Protein AF-A0AAD9KX56-F1 (afdb_monomer_lite)

pLDDT: mean 76.67, std 20.37, range [40.91, 98.06]

Organism: Ridgeia piscesae (NCBI:txid27915)

Structure (mmCIF, N/CA/C/O backbone):
data_AF-A0AAD9KX56-F1
#
_entry.id   AF-A0AAD9KX56-F1
#
loop_
_atom_site.group_PDB
_atom_site.id
_atom_site.type_symbol
_atom_site.label_atom_id
_atom_site.label_alt_id
_atom_site.label_comp_id
_atom_site.label_asym_id
_atom_site.label_entity_id
_atom_site.label_seq_id
_atom_site.pdbx_PDB_ins_code
_atom_site.Cartn_x
_atom_site.Cartn_y
_atom_site.Cartn_z
_atom_site.occupancy
_atom_site.B_iso_or_equiv
_atom_site.auth_seq_id
_atom_site.auth_comp_id
_atom_site.auth_asym_id
_atom_site.auth_atom_id
_atom_site.pdbx_PDB_model_num
ATOM 1 N N . MET A 1 1 ? 32.926 2.736 -51.216 1.00 52.38 1 MET A N 1
ATOM 2 C CA . MET A 1 1 ? 33.116 2.347 -49.802 1.00 52.38 1 MET A CA 1
ATOM 3 C C . MET A 1 1 ? 31.754 2.333 -49.120 1.00 52.38 1 MET A C 1
ATOM 5 O O . MET A 1 1 ? 31.165 3.404 -49.029 1.00 52.38 1 MET A O 1
ATOM 9 N N . PRO A 1 2 ? 31.190 1.174 -48.734 1.00 56.50 2 PRO A N 1
ATOM 10 C CA . PRO A 1 2 ? 29.895 1.136 -48.062 1.00 56.50 2 PRO A CA 1
ATOM 11 C C . PRO A 1 2 ? 30.052 1.434 -46.561 1.00 56.50 2 PRO A C 1
ATOM 13 O O . PRO A 1 2 ? 30.910 0.870 -45.886 1.00 56.50 2 PRO A O 1
ATOM 16 N N . TRP A 1 3 ? 29.219 2.343 -46.052 1.00 62.00 3 TRP A N 1
ATOM 17 C CA . TRP A 1 3 ? 29.135 2.721 -44.641 1.00 62.00 3 TRP A CA 1
ATOM 18 C C . TRP A 1 3 ? 28.472 1.603 -43.829 1.00 62.00 3 TRP A C 1
ATOM 20 O O . TRP A 1 3 ? 27.269 1.358 -43.952 1.00 62.00 3 TRP A O 1
ATOM 30 N N . VAL A 1 4 ? 29.251 0.925 -42.989 1.00 71.44 4 VAL A N 1
ATOM 31 C CA . VAL A 1 4 ? 28.757 -0.122 -42.089 1.00 71.44 4 VAL A CA 1
ATOM 32 C C . VAL A 1 4 ? 28.304 0.545 -40.789 1.00 71.44 4 VAL A C 1
ATOM 34 O O . VAL A 1 4 ? 29.121 1.082 -40.042 1.00 71.44 4 VAL A O 1
ATOM 37 N N . LYS A 1 5 ? 26.992 0.558 -40.519 1.00 68.56 5 LYS A N 1
ATOM 38 C CA . LYS A 1 5 ? 26.464 1.018 -39.223 1.00 68.56 5 LYS A CA 1
ATOM 39 C C . LYS A 1 5 ? 26.951 0.049 -38.131 1.00 68.56 5 LYS A C 1
ATOM 41 O O . LYS A 1 5 ? 26.768 -1.156 -38.303 1.00 68.56 5 LYS A O 1
ATOM 46 N N . PRO A 1 6 ? 27.555 0.528 -37.030 1.00 69.38 6 PRO A N 1
ATOM 47 C CA . PRO A 1 6 ? 28.011 -0.354 -35.964 1.00 69.38 6 PRO A CA 1
ATOM 48 C C . PRO A 1 6 ? 26.820 -1.040 -35.269 1.00 69.38 6 PRO A C 1
ATOM 50 O O . PRO A 1 6 ? 25.740 -0.444 -35.180 1.00 69.38 6 PRO A O 1
ATOM 53 N N . PRO A 1 7 ? 26.998 -2.278 -34.772 1.00 62.84 7 PRO A N 1
ATOM 54 C CA . PRO A 1 7 ? 25.952 -3.017 -34.078 1.00 62.84 7 PRO A CA 1
ATOM 55 C C . PRO A 1 7 ? 25.501 -2.254 -32.829 1.00 62.84 7 PRO A C 1
ATOM 57 O O . PRO A 1 7 ? 26.315 -1.726 -32.067 1.00 62.84 7 PRO A O 1
ATOM 60 N N . MET A 1 8 ? 24.182 -2.171 -32.658 1.00 61.62 8 MET A N 1
ATOM 61 C CA . MET A 1 8 ? 23.521 -1.552 -31.512 1.00 61.62 8 MET A CA 1
ATOM 62 C C . MET A 1 8 ? 24.023 -2.225 -30.232 1.00 61.62 8 MET A C 1
ATOM 64 O O . MET A 1 8 ? 23.721 -3.387 -29.981 1.00 61.62 8 MET A O 1
ATOM 68 N N . LYS A 1 9 ? 24.843 -1.498 -29.466 1.00 57.81 9 LYS A N 1
ATOM 69 C CA . LYS A 1 9 ? 25.384 -1.947 -28.182 1.00 57.81 9 LYS A CA 1
ATOM 70 C C . LYS A 1 9 ? 24.227 -2.321 -27.260 1.00 57.81 9 LYS A C 1
ATOM 72 O O . LYS A 1 9 ? 23.270 -1.555 -27.141 1.00 57.81 9 LYS A O 1
ATOM 77 N N . ASP A 1 10 ? 24.356 -3.487 -26.636 1.00 63.50 10 ASP A N 1
ATOM 78 C CA . ASP A 1 10 ? 23.447 -4.054 -25.648 1.00 63.50 10 ASP A CA 1
ATOM 79 C C . ASP A 1 10 ? 22.862 -3.003 -24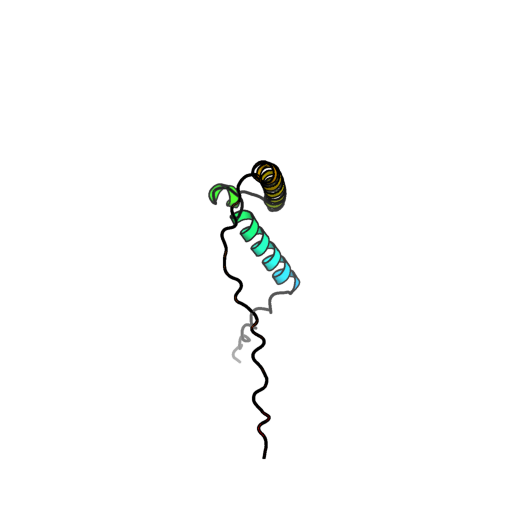.693 1.00 63.50 10 ASP A C 1
ATOM 81 O O . ASP A 1 10 ? 23.567 -2.058 -24.311 1.00 63.50 10 ASP A O 1
ATOM 85 N N . PRO A 1 11 ? 21.593 -3.161 -24.264 1.00 64.56 11 PRO A N 1
ATOM 86 C CA . PRO A 1 11 ? 20.976 -2.242 -23.321 1.00 64.56 11 PRO A CA 1
ATOM 87 C C . PRO A 1 11 ? 21.902 -2.068 -22.109 1.00 64.56 11 PRO A C 1
ATOM 89 O O . PRO A 1 11 ? 22.333 -3.065 -21.518 1.00 64.56 11 PRO A O 1
ATOM 92 N N . PRO A 1 12 ? 22.245 -0.823 -21.727 1.00 65.38 12 PRO A N 1
ATOM 93 C CA . PRO A 1 12 ? 23.156 -0.589 -20.622 1.00 65.38 12 PRO A CA 1
ATOM 94 C C . PRO A 1 12 ? 22.602 -1.287 -19.382 1.00 65.38 12 PRO A C 1
ATOM 96 O O . PRO A 1 12 ? 21.444 -1.077 -19.010 1.00 65.38 12 PRO A O 1
ATOM 99 N N . LYS A 1 13 ? 23.425 -2.148 -18.762 1.00 69.38 13 LYS A N 1
ATOM 100 C CA . LYS A 1 13 ? 23.130 -2.804 -17.479 1.00 69.38 13 LYS A CA 1
ATOM 101 C C . LYS A 1 13 ? 22.471 -1.774 -16.559 1.00 69.38 13 LYS A C 1
ATOM 103 O O . LYS A 1 13 ? 23.099 -0.783 -16.202 1.00 69.38 13 LYS A O 1
ATOM 108 N N . SER A 1 14 ? 21.187 -1.993 -16.248 1.00 72.44 14 SER A N 1
ATOM 109 C CA . SER A 1 14 ? 20.360 -1.053 -15.479 1.00 72.44 14 SER A CA 1
ATOM 110 C C . SER A 1 14 ? 21.128 -0.537 -14.259 1.00 72.44 14 SER A C 1
ATOM 112 O O . SER A 1 14 ? 21.599 -1.343 -13.451 1.00 72.44 14 SER A O 1
ATOM 114 N N . ASN A 1 15 ? 21.269 0.789 -14.165 1.00 88.44 15 ASN A N 1
ATOM 115 C CA . ASN A 1 15 ? 22.017 1.498 -13.127 1.00 88.44 15 ASN A CA 1
ATOM 116 C C . ASN A 1 15 ? 21.617 0.995 -11.719 1.00 88.44 15 ASN A C 1
ATOM 118 O O . ASN A 1 15 ? 20.415 0.908 -11.444 1.00 88.44 15 ASN A O 1
ATOM 122 N N . PRO A 1 16 ? 22.557 0.692 -10.800 1.00 89.38 16 PRO A N 1
ATOM 123 C CA . PRO A 1 16 ? 22.240 0.252 -9.435 1.00 89.38 16 PRO A CA 1
ATOM 124 C C . PRO A 1 16 ? 21.224 1.149 -8.712 1.00 89.38 16 PRO A C 1
ATOM 126 O O . PRO A 1 16 ? 20.325 0.635 -8.048 1.00 89.38 16 PRO A O 1
ATOM 129 N N . SER A 1 17 ? 21.291 2.471 -8.908 1.00 93.12 17 SER A N 1
ATOM 130 C CA . SER A 1 17 ? 20.306 3.411 -8.350 1.00 93.12 17 SER A CA 1
ATOM 131 C C . SER A 1 17 ? 18.890 3.181 -8.904 1.00 93.12 17 SER A C 1
ATOM 133 O O . SER A 1 17 ? 17.919 3.159 -8.145 1.00 93.12 17 SER A O 1
ATOM 135 N N . LYS A 1 18 ? 18.758 2.913 -10.212 1.00 91.69 18 LYS A N 1
ATOM 136 C CA . LYS A 1 18 ? 17.468 2.577 -10.837 1.00 91.69 18 LYS A CA 1
ATOM 137 C C . LYS A 1 18 ? 16.896 1.291 -10.239 1.00 91.69 18 LYS A C 1
ATOM 139 O O . LYS A 1 18 ? 15.753 1.294 -9.792 1.00 91.69 18 LYS A O 1
ATOM 144 N N . ARG A 1 19 ? 17.717 0.240 -10.131 1.00 94.62 19 ARG A N 1
ATOM 145 C CA . ARG A 1 19 ? 17.312 -1.037 -9.517 1.00 94.62 19 ARG A CA 1
ATOM 146 C C . ARG A 1 19 ? 16.881 -0.881 -8.060 1.00 94.62 19 ARG A C 1
ATOM 148 O O . ARG A 1 19 ? 16.007 -1.608 -7.604 1.00 94.62 19 ARG A O 1
ATOM 155 N N . HIS A 1 20 ? 17.506 0.023 -7.308 1.00 96.50 20 HIS A N 1
ATOM 156 C CA . HIS A 1 20 ? 17.110 0.292 -5.928 1.00 96.50 20 HIS A CA 1
ATOM 157 C C . HIS A 1 20 ? 15.716 0.926 -5.860 1.00 96.50 20 HIS A C 1
ATOM 159 O O . HIS A 1 20 ? 14.866 0.452 -5.109 1.00 96.50 20 HIS A O 1
ATOM 165 N N . ARG A 1 21 ? 15.450 1.939 -6.696 1.00 96.06 21 ARG A N 1
ATOM 166 C CA . ARG A 1 21 ? 14.120 2.561 -6.785 1.00 96.06 21 ARG A CA 1
ATOM 167 C C . ARG A 1 21 ? 13.048 1.568 -7.225 1.00 96.06 21 ARG A C 1
ATOM 169 O O . ARG A 1 21 ? 11.955 1.595 -6.676 1.00 96.06 21 ARG A O 1
ATOM 176 N N . GLU A 1 22 ? 13.357 0.694 -8.182 1.00 95.19 22 GLU A N 1
ATOM 177 C CA . GLU A 1 22 ? 12.442 -0.364 -8.630 1.00 95.19 22 GLU A CA 1
ATOM 178 C C . GLU A 1 22 ? 12.080 -1.315 -7.486 1.00 95.19 22 GLU A C 1
ATOM 180 O O . GLU A 1 22 ? 10.896 -1.553 -7.269 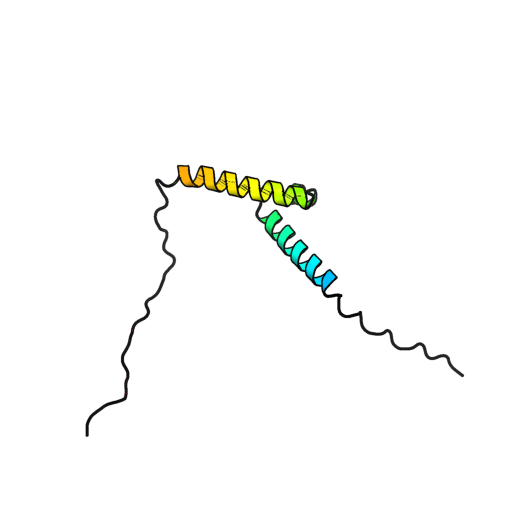1.00 95.19 22 GLU A O 1
ATOM 185 N N . ARG A 1 23 ? 13.065 -1.764 -6.693 1.00 96.81 23 ARG A N 1
ATOM 186 C CA . ARG A 1 23 ? 12.806 -2.584 -5.497 1.00 96.81 23 ARG A CA 1
ATOM 187 C C . ARG A 1 23 ? 11.946 -1.854 -4.465 1.00 96.81 23 ARG A C 1
ATOM 189 O O . ARG A 1 23 ? 10.994 -2.421 -3.953 1.00 96.81 23 ARG A O 1
ATOM 196 N N . LEU A 1 24 ? 12.243 -0.587 -4.172 1.00 97.00 24 LEU A N 1
ATOM 197 C CA . LEU A 1 24 ? 11.420 0.193 -3.239 1.00 97.00 24 LEU A CA 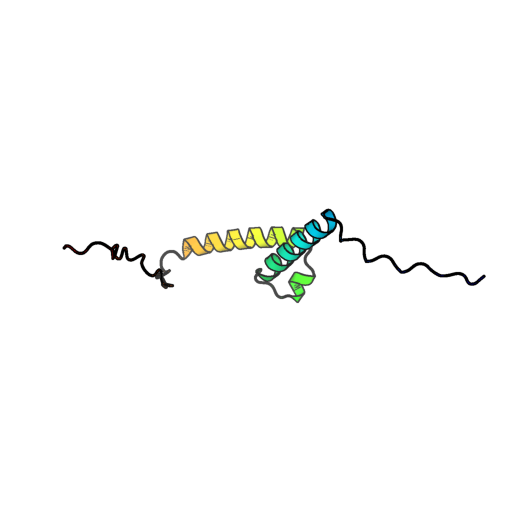1
ATOM 198 C C . LEU A 1 24 ? 9.978 0.353 -3.734 1.00 97.00 24 LEU A C 1
ATOM 200 O O . LEU A 1 24 ? 9.045 0.320 -2.939 1.00 97.00 24 LEU A O 1
ATOM 204 N N . ASN A 1 25 ? 9.787 0.534 -5.041 1.00 96.50 25 ASN A N 1
ATOM 205 C CA . ASN A 1 25 ? 8.457 0.657 -5.624 1.00 96.50 25 ASN A CA 1
ATOM 206 C C . ASN A 1 25 ? 7.688 -0.664 -5.559 1.00 96.50 25 ASN A C 1
ATOM 208 O O . ASN A 1 25 ? 6.542 -0.631 -5.132 1.00 96.50 25 ASN A O 1
ATOM 212 N N . SER A 1 26 ? 8.315 -1.801 -5.880 1.00 97.00 26 SER A N 1
ATOM 213 C CA . SER A 1 26 ? 7.645 -3.104 -5.793 1.00 97.00 26 SER A CA 1
ATOM 214 C C . SER A 1 26 ? 7.199 -3.432 -4.370 1.00 97.00 26 SER A C 1
ATOM 216 O O . SER A 1 26 ? 6.096 -3.933 -4.175 1.00 97.00 26 SER A O 1
ATOM 218 N N . GLU A 1 27 ? 8.021 -3.104 -3.370 1.00 97.75 27 GLU A N 1
ATOM 219 C CA . GLU A 1 27 ? 7.646 -3.268 -1.961 1.00 97.75 27 GLU A CA 1
ATOM 220 C C . GLU A 1 27 ? 6.497 -2.331 -1.563 1.00 97.75 27 GLU A C 1
ATOM 222 O O . GLU A 1 27 ? 5.588 -2.736 -0.841 1.00 97.75 27 GLU A O 1
ATOM 227 N N . LEU A 1 28 ? 6.492 -1.087 -2.058 1.00 97.12 28 LEU A N 1
ATOM 228 C CA . LEU A 1 28 ? 5.384 -0.154 -1.830 1.00 97.12 28 LEU A CA 1
ATOM 229 C C . LEU A 1 28 ? 4.079 -0.628 -2.479 1.00 97.12 28 LEU A C 1
ATOM 231 O O . LEU A 1 28 ? 3.028 -0.521 -1.851 1.00 97.12 28 LEU A O 1
ATOM 235 N N . ASP A 1 29 ? 4.137 -1.161 -3.697 1.00 95.88 29 ASP A N 1
ATOM 236 C CA . ASP A 1 29 ? 2.969 -1.696 -4.403 1.00 95.88 29 ASP A CA 1
ATOM 237 C C . ASP A 1 29 ? 2.435 -2.956 -3.703 1.00 95.88 29 ASP A C 1
ATOM 239 O O . ASP A 1 29 ? 1.224 -3.110 -3.512 1.00 95.88 29 ASP A O 1
ATOM 243 N N . HIS A 1 30 ? 3.332 -3.827 -3.226 1.00 96.50 30 HIS A N 1
ATOM 244 C CA . HIS A 1 30 ? 2.955 -4.971 -2.399 1.00 96.50 30 HIS A CA 1
ATOM 245 C C . HIS A 1 30 ? 2.286 -4.522 -1.094 1.00 96.50 30 HIS A C 1
ATOM 247 O O . HIS A 1 30 ? 1.208 -5.007 -0.757 1.00 96.50 30 HIS A O 1
ATOM 253 N N . LEU A 1 31 ? 2.865 -3.540 -0.395 1.00 97.06 31 LEU A N 1
ATOM 254 C CA . LEU A 1 31 ? 2.288 -2.975 0.824 1.00 97.06 31 LEU A CA 1
ATOM 255 C C . LEU A 1 31 ? 0.896 -2.381 0.579 1.00 97.06 31 LEU A C 1
ATOM 257 O O . LEU A 1 31 ? -0.012 -2.603 1.378 1.00 97.06 31 LEU A O 1
ATOM 261 N N . ALA A 1 32 ? 0.716 -1.647 -0.520 1.00 96.69 32 ALA A N 1
ATOM 262 C CA . ALA A 1 32 ? -0.568 -1.062 -0.879 1.00 96.69 32 ALA A CA 1
ATOM 263 C C . ALA A 1 32 ? -1.636 -2.139 -1.122 1.00 96.69 32 ALA A C 1
ATOM 265 O O . ALA A 1 32 ? -2.770 -1.983 -0.678 1.00 96.69 32 ALA A O 1
ATOM 266 N N . SER A 1 33 ? -1.247 -3.261 -1.734 1.00 95.38 33 SER A N 1
ATOM 267 C CA . SER A 1 33 ? -2.117 -4.419 -1.989 1.00 95.38 33 SER A CA 1
ATOM 268 C C . SER A 1 33 ? -2.595 -5.124 -0.710 1.00 95.38 33 SER A C 1
ATOM 270 O O . SER A 1 33 ? -3.593 -5.838 -0.739 1.00 95.38 33 SER A O 1
ATOM 272 N N . LEU A 1 34 ? -1.897 -4.938 0.417 1.00 95.25 34 LEU A N 1
ATOM 273 C CA . LEU A 1 34 ? -2.286 -5.478 1.727 1.00 95.25 34 LEU A CA 1
ATOM 274 C C . LEU A 1 34 ? -3.270 -4.573 2.486 1.00 95.25 34 LEU A C 1
ATOM 276 O O . LEU A 1 34 ? -3.798 -4.982 3.526 1.00 95.25 34 LEU A O 1
ATOM 280 N N . LEU A 1 35 ? -3.483 -3.337 2.024 1.00 95.06 35 LEU A N 1
ATOM 281 C CA . LEU A 1 35 ? -4.446 -2.430 2.639 1.00 95.06 35 LEU A CA 1
ATOM 282 C C . LEU A 1 35 ? -5.882 -2.888 2.340 1.00 95.06 35 LEU A C 1
ATOM 284 O O . LEU A 1 35 ? -6.145 -3.412 1.261 1.00 95.06 35 LEU A O 1
ATOM 288 N N . PRO A 1 36 ? -6.838 -2.655 3.258 1.00 93.69 36 PRO A N 1
ATOM 289 C CA . PRO A 1 36 ? -8.243 -3.006 3.061 1.00 93.69 36 PRO A CA 1
ATOM 290 C C . PRO A 1 36 ? -8.956 -1.998 2.135 1.00 93.69 36 PRO A C 1
ATOM 292 O O . PRO A 1 36 ? -9.921 -1.351 2.537 1.00 93.69 36 PRO A O 1
ATOM 295 N N . PHE A 1 37 ? -8.457 -1.833 0.907 1.00 94.25 37 PHE A N 1
ATOM 296 C CA . PHE A 1 37 ? -9.023 -0.963 -0.123 1.00 94.25 37 PHE A CA 1
ATOM 297 C C . PHE A 1 37 ? -9.064 -1.673 -1.479 1.00 94.25 37 PHE A C 1
ATOM 299 O O . PHE A 1 37 ? -8.221 -2.508 -1.796 1.00 94.25 37 PHE A O 1
ATOM 306 N N . GLU A 1 38 ? -10.031 -1.289 -2.305 1.00 94.00 38 GLU A N 1
ATOM 307 C CA . GLU A 1 38 ? -10.131 -1.745 -3.690 1.00 94.00 38 GLU A CA 1
ATOM 308 C C . GLU A 1 38 ? -8.952 -1.248 -4.541 1.00 94.00 38 GLU A C 1
ATOM 310 O O . GLU A 1 38 ? -8.423 -0.149 -4.327 1.00 94.00 38 GLU A O 1
ATOM 315 N N . GLN A 1 39 ? -8.577 -2.013 -5.573 1.00 93.25 39 GLN A N 1
ATOM 316 C CA . GLN A 1 39 ? -7.462 -1.647 -6.459 1.00 93.25 39 GLN A CA 1
ATOM 317 C C . GLN A 1 39 ? -7.686 -0.300 -7.162 1.00 93.25 39 GLN A C 1
ATOM 319 O O . GLN A 1 39 ? -6.731 0.441 -7.380 1.00 93.25 39 GLN A O 1
ATOM 324 N N . SER A 1 40 ? -8.942 0.058 -7.449 1.00 94.38 40 SER A N 1
ATOM 325 C CA . SER A 1 40 ? -9.320 1.344 -8.056 1.00 94.38 40 SER A CA 1
ATOM 326 C C . SER A 1 40 ? -9.041 2.561 -7.163 1.00 94.38 40 SER A C 1
ATOM 328 O O . SER A 1 40 ? -8.899 3.682 -7.661 1.00 94.38 40 SER A O 1
ATOM 330 N N . VAL A 1 41 ? -8.984 2.353 -5.845 1.00 94.69 41 VAL A N 1
ATOM 331 C CA . VAL A 1 41 ? -8.598 3.368 -4.860 1.00 94.69 41 VAL A CA 1
ATOM 332 C C . VAL A 1 41 ? -7.084 3.376 -4.726 1.00 94.69 41 VAL A C 1
ATOM 334 O O . VAL A 1 41 ? -6.475 4.436 -4.838 1.00 94.69 41 VAL A O 1
ATOM 337 N N . ILE A 1 42 ? -6.475 2.196 -4.560 1.00 94.50 42 ILE A N 1
ATOM 338 C CA . ILE A 1 42 ? -5.024 2.035 -4.406 1.00 94.50 42 ILE A CA 1
ATOM 339 C C . ILE A 1 42 ? -4.262 2.670 -5.576 1.00 94.50 42 ILE A C 1
ATOM 341 O O . ILE A 1 42 ? -3.299 3.396 -5.348 1.00 94.50 42 ILE A O 1
ATOM 345 N N . SER A 1 43 ? -4.732 2.487 -6.813 1.00 94.31 43 SER A N 1
ATOM 346 C CA . SER A 1 43 ? -4.090 3.035 -8.016 1.00 94.31 43 SER A CA 1
ATOM 347 C C . SER A 1 43 ? -4.055 4.568 -8.072 1.00 94.31 43 SER A C 1
ATOM 349 O O . SER A 1 43 ? -3.341 5.129 -8.898 1.00 94.31 43 SER A O 1
ATOM 351 N N . LYS A 1 44 ? -4.850 5.254 -7.239 1.00 95.56 44 LYS A N 1
ATOM 352 C CA . LYS A 1 44 ? -4.925 6.722 -7.156 1.00 95.56 44 LYS A CA 1
ATOM 353 C C . LYS A 1 44 ? -4.129 7.287 -5.979 1.00 95.56 44 LYS A C 1
ATOM 355 O O . LYS A 1 44 ? -4.036 8.505 -5.848 1.00 95.56 44 LYS A O 1
ATOM 360 N N . LEU A 1 45 ? -3.595 6.430 -5.109 1.00 95.88 45 LEU A N 1
ATOM 361 C CA . LEU A 1 45 ? -2.846 6.857 -3.937 1.00 95.88 45 LEU A CA 1
ATOM 362 C C . LEU A 1 45 ? -1.406 7.190 -4.313 1.00 95.88 45 LEU A C 1
ATOM 364 O O . LEU A 1 45 ? -0.716 6.434 -4.994 1.00 95.88 45 LEU A O 1
ATOM 368 N N . ASP A 1 46 ? -0.922 8.315 -3.802 1.00 96.88 46 ASP A N 1
ATOM 369 C CA . ASP A 1 46 ? 0.499 8.615 -3.828 1.00 96.88 46 ASP A CA 1
ATOM 370 C C . ASP A 1 46 ? 1.265 7.773 -2.786 1.00 96.88 46 ASP A C 1
ATOM 372 O O . ASP A 1 46 ? 0.706 7.214 -1.836 1.00 96.88 46 ASP A O 1
ATOM 376 N N . LYS A 1 47 ? 2.590 7.704 -2.948 1.00 94.88 47 LYS A N 1
ATOM 377 C CA . LYS A 1 47 ? 3.474 6.891 -2.096 1.00 94.88 47 LYS A CA 1
ATOM 378 C C . LYS A 1 47 ? 3.417 7.288 -0.620 1.00 94.88 47 LYS A C 1
ATOM 380 O O . LYS A 1 47 ? 3.521 6.422 0.247 1.00 94.88 47 LYS A O 1
ATOM 385 N N . LEU A 1 48 ? 3.268 8.580 -0.324 1.00 97.75 48 LEU A N 1
ATOM 386 C CA . LEU A 1 48 ? 3.200 9.060 1.052 1.00 97.75 48 LEU A CA 1
ATOM 387 C C . LEU A 1 48 ? 1.867 8.659 1.685 1.00 97.75 48 LEU A C 1
ATOM 389 O O . LEU A 1 48 ? 1.846 8.185 2.821 1.00 97.75 48 LEU A O 1
ATOM 393 N N . SER A 1 49 ? 0.769 8.788 0.946 1.00 97.56 49 SER A N 1
ATOM 394 C CA . SER A 1 49 ? -0.552 8.337 1.376 1.00 97.56 49 SER A CA 1
ATOM 395 C C . SER A 1 49 ? -0.580 6.835 1.662 1.00 97.56 49 SER A C 1
ATOM 397 O O . SER A 1 49 ? -1.068 6.447 2.724 1.00 97.56 49 SER A O 1
ATOM 399 N N . ILE A 1 50 ? 0.027 5.997 0.809 1.00 96.75 50 ILE A N 1
ATOM 400 C CA . ILE A 1 50 ? 0.176 4.548 1.059 1.00 96.75 50 ILE A CA 1
ATOM 401 C C . ILE A 1 50 ? 0.863 4.297 2.410 1.00 96.75 50 ILE A C 1
ATOM 403 O O . ILE A 1 50 ? 0.341 3.550 3.238 1.00 96.75 50 ILE A O 1
ATOM 407 N N . LEU A 1 51 ? 1.992 4.963 2.679 1.00 98.06 51 LEU A N 1
ATOM 408 C CA . LEU A 1 51 ? 2.729 4.810 3.939 1.00 98.06 51 LEU A CA 1
ATOM 409 C C . LEU A 1 51 ? 1.904 5.251 5.155 1.00 98.06 51 LEU A C 1
ATOM 411 O O . LEU A 1 51 ? 1.853 4.548 6.167 1.00 98.06 51 LEU A O 1
ATOM 415 N N . ARG A 1 52 ? 1.225 6.400 5.064 1.00 97.81 52 ARG A N 1
ATOM 416 C CA . ARG A 1 52 ? 0.391 6.928 6.156 1.00 97.81 52 ARG A CA 1
ATOM 417 C C . ARG A 1 52 ? -0.773 5.995 6.472 1.00 97.81 52 ARG A C 1
ATOM 419 O O . ARG A 1 52 ? -1.050 5.751 7.650 1.00 97.81 52 ARG A O 1
ATOM 426 N N . LEU A 1 53 ? -1.430 5.460 5.446 1.00 97.50 53 LEU A N 1
ATOM 427 C CA . LEU A 1 53 ? -2.536 4.519 5.596 1.00 97.50 53 LEU A CA 1
ATOM 428 C C . LEU A 1 53 ? -2.060 3.179 6.156 1.00 97.50 53 LEU A C 1
ATOM 430 O O . LEU A 1 53 ? -2.679 2.684 7.092 1.00 97.50 53 LEU A O 1
ATOM 434 N N . ALA A 1 54 ? -0.935 2.637 5.683 1.00 97.06 54 ALA A N 1
ATOM 435 C CA . ALA A 1 54 ? -0.364 1.393 6.198 1.00 97.06 54 ALA A CA 1
ATOM 436 C C . ALA A 1 54 ? -0.017 1.475 7.687 1.00 97.06 54 ALA A C 1
ATOM 438 O O . ALA A 1 54 ? -0.437 0.624 8.473 1.00 97.06 54 ALA A O 1
ATOM 439 N N . VAL A 1 55 ? 0.679 2.535 8.106 1.00 97.00 55 VAL A N 1
ATOM 440 C CA . VAL A 1 55 ? 1.006 2.751 9.524 1.00 97.00 55 VAL A CA 1
ATOM 441 C C . VAL A 1 55 ? -0.266 2.910 10.358 1.00 97.00 55 VAL A C 1
ATOM 443 O O . VAL A 1 55 ? -0.371 2.360 11.454 1.00 97.00 55 VAL A O 1
ATOM 446 N N . SER A 1 56 ? -1.257 3.641 9.849 1.00 96.56 56 SER A N 1
ATOM 447 C CA . SER A 1 56 ? -2.535 3.823 10.544 1.00 96.56 56 SER A CA 1
ATOM 448 C C . SER A 1 56 ? -3.310 2.509 10.657 1.00 96.56 56 SER A C 1
ATOM 450 O O . SER A 1 56 ? -3.789 2.186 11.739 1.00 96.56 56 SER A O 1
ATOM 452 N N . TYR A 1 57 ? -3.343 1.703 9.597 1.00 95.56 57 TYR A N 1
ATOM 453 C CA . TYR A 1 57 ? -3.968 0.385 9.586 1.00 95.56 57 TYR A CA 1
ATOM 454 C C . TYR A 1 57 ? -3.313 -0.568 10.586 1.00 95.56 57 TYR A C 1
ATOM 456 O O . TYR A 1 57 ? -4.021 -1.192 11.368 1.00 95.56 57 TYR A O 1
ATOM 464 N N . LEU A 1 58 ? -1.979 -0.653 10.626 1.00 94.12 58 LEU A N 1
ATOM 465 C CA . LEU A 1 58 ? -1.270 -1.513 11.580 1.00 94.12 58 LEU A CA 1
ATOM 466 C C . LEU A 1 58 ? -1.522 -1.098 13.031 1.00 94.12 58 LEU A C 1
ATOM 468 O O . LEU A 1 58 ? -1.753 -1.959 13.880 1.00 94.12 58 LEU A O 1
ATOM 472 N N . ARG A 1 59 ? -1.533 0.212 13.309 1.00 93.19 59 ARG A N 1
ATOM 473 C CA . ARG A 1 59 ? -1.885 0.742 14.631 1.00 93.19 59 ARG A CA 1
ATOM 474 C C . ARG A 1 59 ? -3.293 0.317 15.021 1.00 93.19 59 ARG A C 1
ATOM 476 O O . ARG A 1 59 ? -3.465 -0.361 16.028 1.00 93.19 59 ARG A O 1
ATOM 483 N N . THR A 1 60 ? -4.281 0.629 14.191 1.00 91.62 60 THR A N 1
ATOM 484 C CA . THR A 1 60 ? -5.688 0.285 14.425 1.00 91.62 60 THR A CA 1
ATOM 485 C C . THR A 1 60 ? -5.899 -1.228 14.559 1.00 91.62 60 THR A C 1
ATOM 487 O O . THR A 1 60 ? -6.573 -1.680 15.483 1.00 91.62 60 THR A O 1
ATOM 490 N N . LYS A 1 61 ? -5.250 -2.031 13.707 1.00 89.38 61 LYS A N 1
ATOM 491 C CA . LYS A 1 61 ? -5.258 -3.498 13.774 1.00 89.38 61 LYS A CA 1
ATOM 492 C C . LYS A 1 61 ? -4.700 -4.006 15.102 1.00 89.38 61 LYS A C 1
ATOM 494 O O . LYS A 1 61 ? -5.282 -4.918 15.677 1.00 89.38 61 LYS A O 1
ATOM 499 N N . SER A 1 62 ? -3.617 -3.411 15.601 1.00 89.44 62 SER A N 1
ATOM 500 C CA . SER A 1 62 ? -3.036 -3.750 1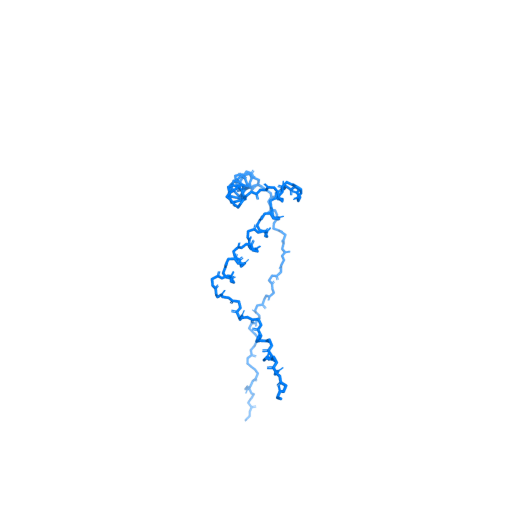6.905 1.00 89.44 62 SER A CA 1
ATOM 501 C C . SER A 1 62 ? -3.974 -3.381 18.061 1.00 89.44 62 SER A C 1
ATOM 503 O O . SER A 1 62 ? -4.272 -4.233 18.901 1.00 89.44 62 SER A O 1
ATOM 505 N N . TYR A 1 63 ? -4.536 -2.164 18.060 1.00 85.69 63 TYR A N 1
ATOM 506 C CA . TYR A 1 63 ? -5.464 -1.701 19.102 1.00 85.69 63 TYR A CA 1
ATOM 507 C C . TYR A 1 63 ? -6.685 -2.623 19.250 1.00 85.69 63 TYR A C 1
ATOM 509 O O . TYR A 1 63 ? -7.018 -3.040 20.360 1.00 85.69 63 TYR A O 1
ATOM 517 N N . PHE A 1 64 ? -7.314 -3.020 18.141 1.00 80.00 64 PHE A N 1
ATOM 518 C CA . PHE A 1 64 ? -8.468 -3.926 18.175 1.00 80.00 64 PHE A CA 1
ATOM 519 C C . PHE A 1 64 ? -8.104 -5.401 18.385 1.00 80.00 64 PHE A C 1
ATOM 521 O O . PHE A 1 64 ? -8.968 -6.201 18.750 1.00 80.00 64 PHE A O 1
ATOM 528 N N . GLN A 1 65 ? -6.846 -5.787 18.168 1.00 74.88 65 GLN A N 1
ATOM 529 C CA . GLN A 1 65 ? -6.372 -7.148 18.415 1.00 74.88 65 GLN A CA 1
ATOM 530 C C . GLN A 1 65 ? -6.090 -7.390 19.902 1.00 74.88 65 GLN A C 1
ATOM 532 O O . GLN A 1 65 ? -6.430 -8.462 20.398 1.00 74.88 65 GLN A O 1
ATOM 537 N N . VAL A 1 66 ? -5.577 -6.396 20.638 1.00 61.59 66 VAL A N 1
ATOM 538 C CA . VAL A 1 66 ? -5.406 -6.483 22.103 1.00 61.59 66 VAL A CA 1
ATOM 539 C C . VAL A 1 66 ? -6.761 -6.574 22.821 1.00 61.59 66 VAL A C 1
ATOM 541 O O . VAL A 1 66 ? -6.889 -7.325 23.786 1.00 61.59 66 VAL A O 1
ATOM 544 N N . GLY A 1 67 ? -7.806 -5.922 22.297 1.00 57.16 67 GLY A N 1
ATOM 545 C CA . GLY A 1 67 ? -9.179 -6.055 22.808 1.00 57.16 67 GLY A CA 1
ATOM 546 C C . GLY A 1 67 ? -9.841 -7.423 22.559 1.00 57.16 67 GLY A C 1
ATOM 547 O O . GLY A 1 67 ? -10.795 -7.774 23.248 1.00 57.16 67 GLY A O 1
ATOM 548 N N . GLN A 1 68 ? -9.331 -8.222 21.612 1.00 55.12 68 GLN A N 1
ATOM 549 C CA . GLN A 1 68 ? -9.873 -9.543 21.244 1.00 55.12 68 GLN A CA 1
ATOM 550 C C . GLN A 1 68 ? -9.073 -10.725 21.818 1.00 55.12 68 GLN A C 1
ATOM 552 O O . GLN A 1 68 ? -9.457 -11.886 21.642 1.00 55.12 68 GLN A O 1
ATOM 557 N N . SER A 1 69 ? -8.007 -10.461 22.580 1.00 51.03 69 SER A N 1
ATOM 558 C CA . SER A 1 69 ? -7.148 -11.471 23.223 1.00 51.03 69 SER A CA 1
ATOM 559 C C . SER A 1 69 ? -7.815 -12.293 24.339 1.00 51.03 69 SER A C 1
ATOM 561 O O . SER A 1 69 ? -7.122 -12.933 25.121 1.00 51.03 69 SER A O 1
ATOM 563 N N . ARG A 1 70 ? -9.151 -12.367 24.400 1.00 56.12 70 ARG A N 1
ATOM 564 C CA . ARG A 1 70 ? -9.839 -13.425 25.158 1.00 56.12 70 ARG A CA 1
ATOM 565 C C . ARG A 1 70 ? -10.163 -14.674 24.337 1.00 56.12 70 ARG A C 1
ATOM 567 O O . ARG A 1 70 ? -10.485 -15.687 24.946 1.00 56.12 70 ARG A O 1
ATOM 574 N N . LYS A 1 71 ? -10.047 -14.667 23.001 1.00 51.62 71 LYS A N 1
ATOM 575 C CA . LYS A 1 71 ? -10.217 -15.886 22.185 1.00 51.62 71 LYS A CA 1
ATOM 576 C C . LYS A 1 71 ? -9.365 -15.865 20.914 1.00 51.62 71 LYS A C 1
ATOM 578 O O . LYS A 1 71 ? -9.870 -15.653 19.820 1.00 51.62 71 LYS A O 1
ATOM 583 N N . ARG A 1 72 ? -8.080 -16.200 21.024 1.00 55.94 72 ARG A N 1
ATOM 584 C CA . ARG A 1 72 ? -7.437 -16.980 19.958 1.00 55.94 72 ARG A CA 1
ATOM 585 C C . ARG A 1 72 ? -6.914 -18.270 20.552 1.00 55.94 72 ARG A C 1
ATOM 587 O O . ARG A 1 72 ? -5.790 -18.349 21.031 1.00 55.94 72 ARG A O 1
ATOM 594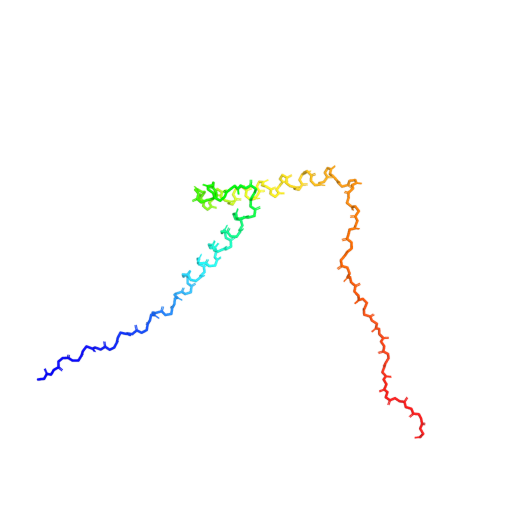 N N . VAL A 1 73 ? -7.804 -19.263 20.526 1.00 50.75 73 VAL A N 1
ATOM 595 C CA . VAL A 1 73 ? -7.432 -20.674 20.514 1.00 50.75 73 VAL A CA 1
ATOM 596 C C . VAL A 1 73 ? -6.309 -20.833 19.499 1.00 50.75 73 VAL A C 1
ATOM 598 O O . VAL A 1 73 ? -6.417 -20.401 18.349 1.00 50.75 73 VAL A O 1
ATOM 601 N N . VAL A 1 74 ? -5.212 -21.400 19.982 1.00 53.00 74 VAL A N 1
ATOM 602 C CA . VAL A 1 74 ? -4.080 -21.831 19.182 1.00 53.00 74 VAL A CA 1
ATOM 603 C C . VAL A 1 74 ? -4.612 -22.756 18.081 1.00 53.00 74 VAL A C 1
ATOM 605 O O . VAL A 1 74 ? -5.169 -23.812 18.367 1.00 53.00 74 VAL A O 1
ATOM 608 N N . SER A 1 75 ? -4.495 -22.357 16.815 1.00 45.75 75 SER A N 1
ATOM 609 C CA . SER A 1 75 ? -4.626 -23.311 15.715 1.00 45.75 75 SER A CA 1
ATOM 610 C C . SER A 1 75 ? -3.227 -23.634 15.236 1.00 45.75 75 SER A C 1
ATOM 612 O O . SER A 1 75 ? -2.563 -22.855 14.556 1.00 45.75 75 SER A O 1
ATOM 614 N N . SER A 1 76 ? -2.790 -24.780 15.736 1.00 46.84 76 SER A N 1
ATOM 615 C CA . SER A 1 76 ? -1.528 -25.455 15.512 1.00 46.84 76 SER A CA 1
ATOM 616 C C . SER A 1 76 ? -1.227 -25.664 14.027 1.00 46.84 76 SER A C 1
ATOM 618 O O . SER A 1 76 ? -2.092 -26.063 13.250 1.00 46.84 76 SER A O 1
ATOM 620 N N . GLY A 1 77 ? 0.040 -25.445 13.674 1.00 41.06 77 GLY A N 1
ATOM 621 C CA . GLY A 1 77 ? 0.642 -25.729 12.374 1.00 41.06 77 GLY A CA 1
ATOM 622 C C . GLY A 1 77 ? 2.044 -26.333 12.516 1.00 41.06 77 GLY A C 1
ATOM 623 O O . GLY A 1 77 ? 2.963 -25.901 11.841 1.00 41.06 77 GLY A O 1
ATOM 624 N N . LYS A 1 78 ? 2.184 -27.311 13.426 1.00 40.91 78 LYS A N 1
ATOM 625 C CA . LYS A 1 78 ? 3.111 -28.462 13.369 1.00 40.91 78 LYS A CA 1
ATOM 626 C C . LYS A 1 78 ? 4.627 -28.179 13.302 1.00 40.91 78 LYS A C 1
ATOM 628 O O . LYS A 1 78 ? 5.264 -28.317 12.263 1.00 40.91 78 LYS A O 1
ATOM 633 N N . GLY A 1 79 ? 5.229 -27.969 14.474 1.00 44.97 79 GLY A N 1
ATOM 634 C CA . GLY A 1 79 ? 6.589 -28.449 14.726 1.00 44.97 79 GLY A CA 1
ATOM 635 C C . GLY A 1 79 ? 6.596 -29.982 14.787 1.00 44.97 79 GLY A C 1
ATOM 636 O O . GLY A 1 79 ? 5.739 -30.580 15.438 1.00 44.97 79 GLY A O 1
ATOM 637 N N . ARG A 1 80 ? 7.540 -30.623 14.096 1.00 44.19 80 ARG A N 1
ATOM 638 C CA . ARG A 1 80 ? 7.899 -32.030 14.303 1.00 44.19 80 ARG A CA 1
ATOM 639 C C . ARG A 1 80 ? 9.375 -32.093 14.689 1.00 44.19 80 ARG A C 1
ATOM 641 O O . ARG A 1 80 ? 10.252 -31.958 13.849 1.00 44.19 80 ARG A O 1
ATOM 648 N N . G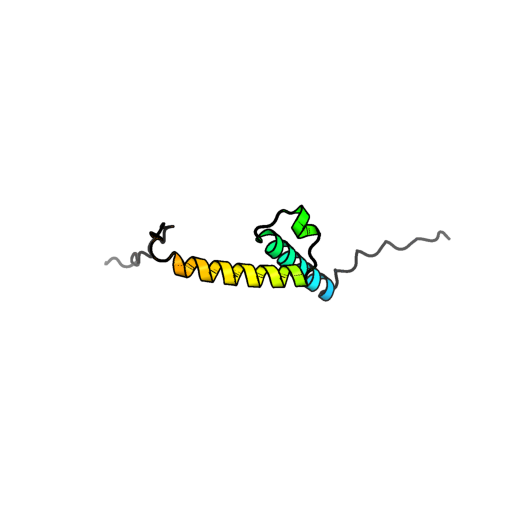LU A 1 81 ? 9.573 -32.168 16.001 1.00 45.22 81 GLU A N 1
ATOM 649 C CA . GLU A 1 81 ? 10.476 -33.081 16.709 1.00 45.22 81 GLU A CA 1
ATOM 650 C C . GLU A 1 81 ? 11.876 -33.317 16.110 1.00 45.22 81 GLU A C 1
ATOM 652 O O . GLU A 1 81 ? 12.058 -34.113 15.190 1.00 45.22 81 GLU A O 1
ATOM 657 N N . ARG A 1 82 ? 12.903 -32.694 16.713 1.00 45.97 82 ARG A N 1
ATOM 658 C CA . ARG A 1 82 ? 14.258 -33.261 16.672 1.00 45.97 82 ARG A CA 1
ATOM 659 C C . ARG A 1 82 ? 14.276 -34.490 17.577 1.00 45.97 82 ARG A C 1
ATOM 661 O O . ARG A 1 82 ? 14.323 -34.349 18.794 1.00 45.97 82 ARG A O 1
ATOM 668 N N . VAL A 1 83 ? 14.276 -35.672 16.978 1.00 58.00 83 VAL A N 1
ATOM 669 C CA . VAL A 1 83 ? 14.662 -36.917 17.651 1.00 58.00 83 VAL A CA 1
ATOM 670 C C . VAL A 1 83 ? 16.196 -36.974 17.678 1.00 58.00 83 VAL A C 1
ATOM 672 O O . VAL A 1 83 ? 16.798 -36.932 16.604 1.00 58.00 83 VAL A O 1
ATOM 675 N N . PRO A 1 84 ? 16.875 -37.077 18.835 1.00 54.62 84 PRO A N 1
ATOM 676 C CA . PRO A 1 84 ? 18.255 -37.533 18.854 1.00 54.62 84 PRO A CA 1
ATOM 677 C C . PRO A 1 84 ? 18.236 -39.065 18.776 1.00 54.62 84 PRO A C 1
ATOM 679 O O . PRO A 1 84 ? 18.072 -39.747 19.784 1.00 54.62 84 PRO A O 1
ATOM 682 N N . ALA A 1 85 ? 18.341 -39.613 17.566 1.00 58.03 85 ALA A N 1
ATOM 683 C CA . ALA A 1 85 ? 18.545 -41.047 17.370 1.00 58.03 85 ALA A CA 1
ATOM 684 C C . ALA A 1 85 ? 20.053 -41.318 17.259 1.00 58.03 85 ALA A C 1
ATOM 686 O O . ALA A 1 85 ? 20.755 -40.635 16.516 1.00 58.03 85 ALA A O 1
ATOM 687 N N . GLY A 1 86 ? 20.531 -42.260 18.073 1.00 48.97 86 GLY A N 1
ATOM 688 C CA . GLY A 1 86 ? 21.935 -42.511 18.386 1.00 48.97 86 GLY A CA 1
ATOM 689 C C . GLY A 1 86 ? 22.845 -42.888 17.215 1.00 48.97 86 GLY A C 1
ATOM 690 O O . GLY A 1 86 ? 22.408 -43.325 16.154 1.00 48.97 86 GLY A O 1
ATOM 691 N N . CYS A 1 87 ? 24.145 -42.734 17.463 1.00 52.31 87 CYS A N 1
ATOM 692 C CA . CYS A 1 87 ? 25.230 -43.212 16.614 1.00 52.31 87 CYS A CA 1
ATOM 693 C C . CYS A 1 87 ? 25.136 -44.736 16.397 1.00 52.31 87 CYS A C 1
ATOM 695 O O . CYS A 1 87 ? 25.179 -45.473 17.385 1.00 52.31 87 CYS A O 1
ATOM 697 N N . PRO A 1 88 ? 25.098 -45.241 15.150 1.00 50.72 88 PRO A N 1
ATOM 698 C CA . PRO A 1 88 ? 25.314 -46.650 14.867 1.00 50.72 88 PRO A CA 1
ATOM 699 C C . PRO A 1 88 ? 26.754 -46.831 14.370 1.00 50.72 88 PRO A C 1
ATOM 701 O O . PRO A 1 88 ? 27.078 -46.474 13.240 1.00 50.72 88 PRO A O 1
ATOM 704 N N . GLY A 1 89 ? 27.641 -47.345 15.223 1.00 53.88 89 GLY A N 1
ATOM 705 C CA . GLY A 1 89 ? 29.029 -47.583 14.810 1.00 53.88 89 GLY A CA 1
ATOM 706 C C . GLY A 1 89 ? 29.944 -48.321 15.783 1.00 53.88 89 GLY A C 1
ATOM 707 O O . GLY A 1 89 ? 31.101 -48.531 15.442 1.00 53.88 89 GLY A O 1
ATOM 708 N N . CYS A 1 90 ? 29.460 -48.747 16.952 1.00 51.47 90 CYS A N 1
ATOM 709 C CA . CYS A 1 90 ? 30.221 -49.620 17.843 1.00 51.47 90 CYS A CA 1
ATOM 710 C C . CYS A 1 90 ? 29.413 -50.891 18.106 1.00 51.47 90 CYS A C 1
ATOM 712 O O . CYS A 1 90 ? 28.369 -50.834 18.754 1.00 51.47 90 CYS A O 1
ATOM 714 N N . TYR A 1 91 ? 29.920 -52.029 17.639 1.00 45.97 91 TYR A N 1
ATOM 715 C CA . TYR A 1 91 ? 29.575 -53.343 18.178 1.00 45.97 91 TYR A CA 1
ATOM 716 C C . TYR A 1 91 ? 30.881 -54.047 18.572 1.00 45.97 91 TYR A C 1
ATOM 718 O O . TYR A 1 91 ? 31.907 -53.786 17.939 1.00 45.97 91 TYR A O 1
ATOM 726 N N . PRO A 1 92 ? 30.868 -54.903 19.605 1.00 51.25 92 PRO A N 1
ATOM 727 C CA . PRO A 1 92 ? 32.063 -55.562 20.104 1.00 51.25 92 PRO A CA 1
ATOM 728 C C . PRO A 1 92 ? 32.348 -56.855 19.330 1.00 51.25 92 PRO A C 1
ATOM 730 O O . PRO A 1 92 ? 31.452 -57.683 19.199 1.00 51.25 92 PRO A O 1
ATOM 733 N N . THR A 1 93 ? 33.596 -57.023 18.889 1.00 54.94 93 THR A N 1
ATOM 734 C CA . THR A 1 93 ? 34.446 -58.222 19.051 1.00 54.94 93 THR A CA 1
ATOM 735 C C . THR A 1 93 ? 35.889 -57.808 18.823 1.00 54.94 93 THR A C 1
ATOM 737 O O . THR A 1 93 ? 36.121 -57.155 17.779 1.00 54.94 93 THR A O 1
#

Secondary structure (DSSP, 8-state):
----PPP--------HHHHHHHHHHHHHHHHHHTSSS-HHHHTT--HHHHHHHHHHHHHHHHHHHHTTTT--------------PPP------

Radius of gyration: 27.97 Å; chains: 1; bounding box: 45×67×75 Å

InterPro domains:
  IPR011598 Myc-type, basic helix-loop-helix (bHLH) domain [PF00010] (18-59)
  IPR011598 Myc-type, basic helix-loop-helix (bHLH) domain [PS50888] (8-61)
  IPR011598 Myc-type, basic helix-loop-helix (bHLH) domain [SM00353] (15-69)
  IPR036638 Helix-loop-helix DNA-binding domain superfamily [G3DSA:4.10.280.10] (9-61)
  IPR036638 Helix-loop-helix DNA-binding domain superfamily [SSF47459] (18-60)
  IPR039091 Aryl hydrocarbon receptor/Aryl hydrocarbon receptor repressor [PTHR10649] (13-66)

Foldseek 3Di:
DDDDDDPDPDDPPPDPVNVVVVVVVVVLLVLLVPQPDDPVVSVPDDSVRSVVRSVVVVVVVVVVVVVVVVDDDDPDDDDDDDDPDDDDDDDDD

Sequence (93 aa):
MPWVKPPMKDPPKSNPSKRHRERLNSELDHLASLLPFEQSVISKLDKLSILRLAVSYLRTKSYFQVGQSRKRVVSSGKGRERVPAGCPGCYPT